Protein AF-A0A2G6G282-F1 (afdb_monomer_lite)

Secondary structure (DSSP, 8-state):
-HHHHIIIIIS-S-SS-TTPPPHHHHTTS-SSPPPHHHHHTT---TTTS---HHHHHHHTT-S--TT-SS-----STT--

Radius of gyration: 16.24 Å; chains: 1; bounding box: 36×21×46 Å

Foldseek 3Di:
DLVVLCQQQADAPDPVDPPHDGNCCVVVVDVHRDDPCRSPVPPDDCVVDPDDPVVVCVLQLVDDDPPDPDSDGLPDPPSD

pLDDT: mean 87.56, std 7.29, range [64.12, 96.94]

Sequence (80 aa):
ILFMVWRNYHKGVSEKDSRSPSPAMMLGLTDHRLSIEEMFGERLFPDDVDLPPRWRQYYRREVETVALPINRRHDLKFAF

Structure (mmCIF, N/CA/C/O backbone):
data_AF-A0A2G6G282-F1
#
_entry.id   AF-A0A2G6G282-F1
#
loop_
_atom_site.group_PDB
_atom_site.id
_atom_site.type_symbol
_atom_site.label_atom_id
_atom_site.label_alt_id
_atom_site.label_comp_id
_atom_site.label_asym_id
_atom_site.label_entity_id
_atom_site.label_seq_id
_atom_site.pdbx_PDB_ins_code
_atom_site.Cartn_x
_atom_site.Cartn_y
_atom_site.Cartn_z
_atom_site.occupancy
_atom_site.B_iso_or_equiv
_atom_site.auth_seq_id
_atom_site.auth_comp_id
_atom_site.auth_asym_id
_atom_site.auth_atom_id
_atom_site.pdbx_PDB_model_num
ATOM 1 N N . ILE A 1 1 ? -2.665 5.814 0.160 1.00 64.12 1 ILE A N 1
ATOM 2 C CA . ILE A 1 1 ? -1.412 5.066 0.474 1.00 64.12 1 ILE A CA 1
ATOM 3 C C . ILE A 1 1 ? -1.123 3.996 -0.583 1.00 64.12 1 ILE A C 1
ATOM 5 O O . ILE A 1 1 ? 0.013 3.920 -1.026 1.00 64.12 1 ILE A O 1
ATOM 9 N N . LEU A 1 2 ? -2.132 3.247 -1.051 1.00 72.06 2 LEU A N 1
ATOM 10 C CA . LEU A 1 2 ? -2.011 2.204 -2.085 1.00 72.06 2 LEU A CA 1
ATOM 11 C C . LEU A 1 2 ? -1.227 2.647 -3.338 1.00 72.06 2 LEU A C 1
ATOM 13 O O . LEU A 1 2 ? -0.276 1.994 -3.758 1.00 72.06 2 LEU A O 1
ATOM 17 N N . PHE A 1 3 ? -1.551 3.835 -3.859 1.00 79.25 3 PHE A N 1
ATOM 18 C CA . PHE A 1 3 ? -0.878 4.407 -5.027 1.00 79.25 3 PHE A CA 1
ATOM 19 C C . PHE A 1 3 ? 0.621 4.665 -4.808 1.00 79.25 3 PHE A C 1
ATOM 21 O O . PHE A 1 3 ? 1.396 4.597 -5.755 1.00 79.25 3 PHE A O 1
ATOM 28 N N . MET A 1 4 ? 1.052 4.935 -3.568 1.00 85.31 4 MET A N 1
ATOM 29 C CA . MET A 1 4 ? 2.474 5.129 -3.270 1.00 85.31 4 MET A CA 1
ATOM 30 C C . MET A 1 4 ? 3.243 3.814 -3.340 1.00 85.31 4 MET A C 1
ATOM 32 O O . MET A 1 4 ? 4.358 3.813 -3.846 1.00 85.31 4 MET A O 1
ATOM 36 N N . VAL A 1 5 ? 2.658 2.706 -2.877 1.00 88.25 5 VAL A N 1
ATOM 37 C CA . VAL A 1 5 ? 3.296 1.385 -2.981 1.00 88.25 5 VAL A CA 1
ATOM 38 C C . VAL A 1 5 ? 3.448 1.014 -4.453 1.00 88.25 5 VAL A C 1
ATOM 40 O O . VAL A 1 5 ? 4.566 0.807 -4.912 1.00 88.25 5 VAL A O 1
ATOM 43 N N . TRP A 1 6 ? 2.362 1.086 -5.227 1.00 89.12 6 TRP A N 1
ATOM 44 C CA . TRP A 1 6 ? 2.399 0.822 -6.668 1.00 89.12 6 TRP A CA 1
ATOM 45 C C . TRP A 1 6 ? 3.412 1.709 -7.409 1.00 89.12 6 TRP A C 1
ATOM 47 O O . TRP A 1 6 ? 4.267 1.218 -8.146 1.00 89.12 6 TRP A O 1
ATOM 57 N N . ARG A 1 7 ? 3.384 3.025 -7.169 1.00 91.00 7 ARG A N 1
ATOM 58 C CA . ARG A 1 7 ? 4.287 3.971 -7.836 1.00 91.00 7 ARG A CA 1
ATOM 59 C C . ARG A 1 7 ? 5.761 3.732 -7.499 1.00 91.00 7 ARG A C 1
ATOM 61 O O . ARG A 1 7 ? 6.602 3.958 -8.360 1.00 91.00 7 ARG A O 1
ATOM 68 N N . ASN A 1 8 ? 6.082 3.327 -6.270 1.00 94.50 8 ASN A N 1
ATOM 69 C CA . ASN A 1 8 ? 7.476 3.190 -5.838 1.00 94.50 8 ASN A CA 1
ATOM 70 C C . ASN A 1 8 ? 8.052 1.786 -6.044 1.00 94.50 8 ASN A C 1
ATOM 72 O O . ASN A 1 8 ? 9.255 1.674 -6.261 1.00 94.50 8 ASN A O 1
ATOM 76 N N . TYR A 1 9 ? 7.227 0.738 -5.979 1.00 93.94 9 TYR A N 1
ATOM 77 C CA . TYR A 1 9 ? 7.688 -0.652 -6.038 1.00 93.94 9 TYR A CA 1
ATOM 78 C C . TYR A 1 9 ? 7.419 -1.325 -7.385 1.00 93.94 9 TYR A C 1
ATOM 80 O O . TYR A 1 9 ? 8.237 -2.128 -7.823 1.00 93.94 9 TYR A O 1
ATOM 88 N N . HIS A 1 10 ? 6.326 -0.978 -8.071 1.00 93.00 10 HIS A N 1
ATOM 89 C CA . HIS A 1 10 ? 5.971 -1.595 -9.353 1.00 93.00 10 HIS A CA 1
ATOM 90 C C . HIS A 1 10 ? 6.449 -0.775 -10.551 1.00 93.00 10 HIS A C 1
ATOM 92 O O . HIS A 1 10 ? 6.973 -1.314 -11.526 1.00 93.00 10 HIS A O 1
ATOM 98 N N . LYS A 1 11 ? 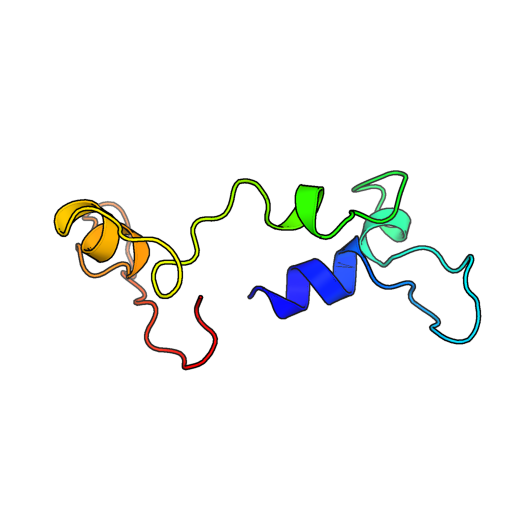6.272 0.547 -10.504 1.00 93.31 11 LYS A N 1
ATOM 99 C CA . LYS A 1 11 ? 6.586 1.410 -11.646 1.00 93.31 11 LYS A CA 1
ATOM 100 C C . LYS A 1 11 ? 8.076 1.719 -11.722 1.00 93.31 11 LYS A C 1
ATOM 102 O O . LYS A 1 11 ? 8.700 2.084 -10.730 1.00 93.31 11 LYS A O 1
ATOM 107 N N . GLY A 1 12 ? 8.626 1.607 -12.931 1.00 93.31 12 GLY A N 1
ATOM 108 C CA . GLY A 1 12 ? 9.936 2.167 -13.249 1.00 93.31 12 GLY A CA 1
ATOM 109 C C . GLY A 1 12 ? 9.914 3.695 -13.169 1.00 93.31 12 GLY A C 1
ATOM 110 O O . GLY A 1 12 ? 8.867 4.314 -13.365 1.00 93.31 12 GLY A O 1
ATOM 111 N N . VAL A 1 13 ? 11.069 4.309 -12.910 1.00 92.00 13 VAL A N 1
ATOM 112 C CA . VAL A 1 13 ? 11.214 5.778 -12.893 1.00 92.00 13 VAL A CA 1
ATOM 113 C C . VAL A 1 13 ? 10.896 6.393 -14.262 1.00 92.00 13 VAL A C 1
ATOM 115 O O . VAL A 1 13 ? 10.338 7.487 -14.333 1.00 92.00 13 VAL A O 1
ATOM 118 N N . SER A 1 14 ? 11.203 5.678 -15.348 1.00 91.75 14 SER A N 1
ATOM 119 C CA . SER A 1 14 ? 10.794 6.018 -16.713 1.00 91.75 14 SER A CA 1
ATOM 120 C C . SER A 1 14 ? 9.802 4.990 -17.249 1.00 91.75 14 SER A C 1
ATOM 122 O O . SER A 1 14 ? 10.109 3.805 -17.320 1.00 91.75 14 SER A O 1
ATOM 124 N N . GLU A 1 15 ? 8.633 5.443 -17.699 1.00 87.38 15 GLU A N 1
ATOM 125 C CA . GLU A 1 15 ? 7.647 4.571 -18.356 1.00 87.38 15 GLU A CA 1
ATOM 126 C C . GLU A 1 15 ? 7.988 4.279 -19.822 1.00 87.38 15 GLU A C 1
ATOM 128 O O . GLU A 1 15 ? 7.485 3.316 -20.394 1.00 87.38 15 GLU A O 1
ATOM 133 N N . LYS A 1 16 ? 8.856 5.097 -20.432 1.00 92.44 16 LYS A N 1
ATOM 134 C CA . LYS A 1 16 ? 9.311 4.905 -21.817 1.00 92.44 16 LYS A CA 1
ATOM 135 C C . LYS A 1 16 ? 10.301 3.750 -21.954 1.00 92.44 16 LYS A C 1
ATOM 137 O O . LYS A 1 16 ? 10.493 3.251 -23.056 1.00 92.44 16 LYS A O 1
ATOM 142 N N . ASP A 1 17 ? 10.938 3.355 -20.855 1.00 91.06 17 ASP A N 1
ATOM 143 C CA . ASP A 1 17 ? 11.880 2.244 -20.818 1.00 91.06 17 ASP A CA 1
ATOM 144 C C . ASP A 1 17 ? 11.338 1.133 -19.919 1.00 91.06 17 ASP A C 1
ATOM 146 O O . ASP A 1 17 ? 11.287 1.252 -18.691 1.00 91.06 17 ASP A O 1
ATOM 150 N N . SER A 1 18 ? 10.968 0.012 -20.537 1.00 84.75 18 SER A N 1
ATOM 151 C CA . SER A 1 18 ? 10.438 -1.149 -19.826 1.00 84.75 18 SER A CA 1
ATOM 152 C C . SER A 1 18 ? 11.426 -1.727 -18.809 1.00 84.75 18 SER A C 1
ATOM 154 O O . SER A 1 18 ? 10.971 -2.342 -17.845 1.00 84.75 18 SER A O 1
ATOM 156 N N . ARG A 1 19 ? 12.735 -1.472 -18.954 1.00 89.69 19 ARG A N 1
ATOM 157 C CA . ARG A 1 19 ? 13.805 -1.940 -18.055 1.00 89.69 19 ARG A CA 1
ATOM 158 C C . ARG A 1 19 ? 14.185 -0.941 -16.961 1.00 89.69 19 ARG A C 1
ATOM 160 O O . ARG A 1 19 ? 15.041 -1.249 -16.140 1.00 89.69 19 ARG A O 1
ATOM 167 N N . SER A 1 20 ? 13.557 0.236 -16.920 1.00 94.19 20 SER A N 1
ATOM 168 C CA . SER A 1 20 ? 13.862 1.256 -15.912 1.00 94.19 20 SER A CA 1
ATOM 169 C C . SER A 1 20 ? 13.673 0.711 -14.482 1.00 94.19 20 SER A C 1
ATOM 171 O O . SER A 1 20 ? 12.613 0.152 -14.186 1.00 94.19 20 SER A O 1
ATOM 173 N N . PRO A 1 21 ? 14.636 0.865 -13.560 1.00 95.56 21 PRO A N 1
ATOM 174 C CA . PRO A 1 21 ? 14.447 0.421 -12.181 1.00 95.56 21 PRO A CA 1
ATOM 175 C C . PRO A 1 21 ? 13.307 1.200 -11.512 1.00 95.56 21 PRO A C 1
ATOM 177 O O . PRO A 1 21 ? 13.017 2.341 -11.886 1.00 95.56 21 PRO A O 1
ATOM 180 N N . SER A 1 22 ? 12.643 0.591 -10.529 1.00 96.06 22 SER A N 1
ATOM 181 C CA . SER A 1 22 ? 11.694 1.315 -9.679 1.00 96.06 22 SER A CA 1
ATOM 182 C C . SER A 1 22 ? 12.436 2.194 -8.659 1.00 96.06 22 SER A C 1
ATOM 184 O O . SER A 1 22 ? 13.605 1.930 -8.356 1.00 96.06 22 SER A O 1
ATOM 186 N N . PRO A 1 23 ? 11.793 3.231 -8.092 1.00 96.56 23 PRO A N 1
ATOM 187 C CA . PRO A 1 23 ? 12.367 3.988 -6.980 1.00 96.56 23 PRO A CA 1
ATOM 188 C C . PRO A 1 23 ? 12.838 3.102 -5.817 1.00 96.56 23 PRO A C 1
ATOM 190 O O . PRO A 1 23 ? 13.909 3.335 -5.262 1.00 96.56 23 PRO A O 1
ATOM 193 N N . ALA A 1 24 ? 12.080 2.056 -5.475 1.00 96.50 24 ALA A N 1
ATOM 194 C CA . ALA A 1 24 ? 12.454 1.116 -4.422 1.00 96.50 24 ALA A CA 1
ATOM 195 C C . ALA A 1 24 ? 13.708 0.300 -4.780 1.00 96.50 24 ALA A C 1
ATOM 197 O O . ALA A 1 24 ? 14.556 0.091 -3.914 1.00 96.50 24 ALA A O 1
ATOM 198 N N . MET A 1 25 ? 13.868 -0.092 -6.050 1.00 96.94 25 MET A N 1
ATOM 199 C CA . MET A 1 25 ? 15.092 -0.746 -6.528 1.00 96.94 25 MET A CA 1
ATOM 200 C C . MET A 1 25 ? 16.30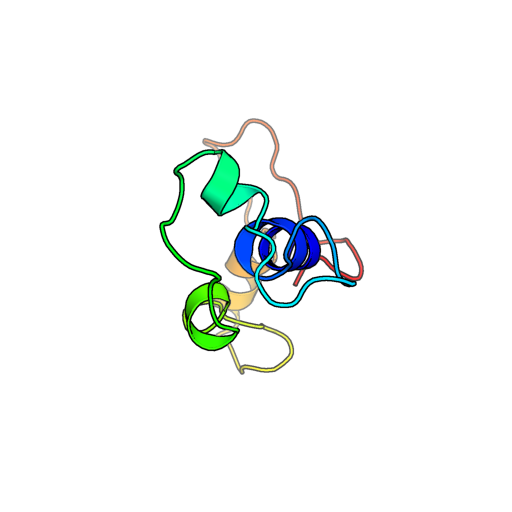0 0.189 -6.464 1.00 96.94 25 MET A C 1
ATOM 202 O O . MET A 1 25 ? 17.371 -0.212 -6.022 1.00 96.94 25 MET A O 1
ATOM 206 N N . MET A 1 26 ? 16.135 1.456 -6.856 1.00 96.88 26 MET A N 1
ATOM 207 C CA . MET A 1 26 ? 17.212 2.449 -6.760 1.00 96.88 26 MET A CA 1
ATOM 208 C C . MET A 1 26 ? 17.67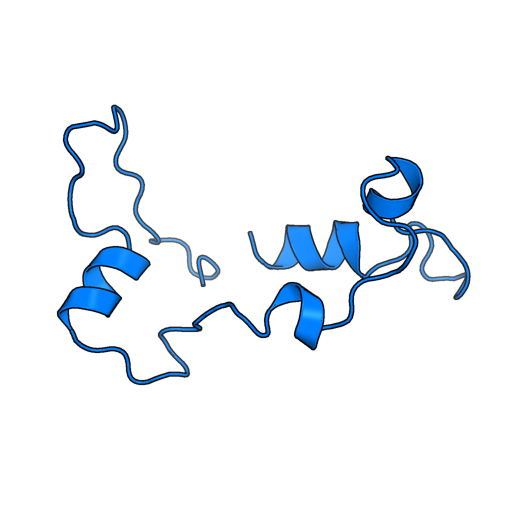7 2.684 -5.320 1.00 96.88 26 MET A C 1
ATOM 210 O O . MET A 1 26 ? 18.848 2.973 -5.094 1.00 96.88 26 MET A O 1
ATOM 214 N N . LEU A 1 27 ? 16.764 2.559 -4.355 1.00 96.88 27 LEU A N 1
ATOM 215 C CA . LEU A 1 27 ? 17.063 2.653 -2.927 1.00 96.88 27 LEU A CA 1
ATOM 216 C C . LEU A 1 27 ? 17.578 1.333 -2.323 1.00 96.88 27 LEU A C 1
ATOM 218 O O . LEU A 1 27 ? 17.881 1.302 -1.134 1.00 96.88 27 LEU A O 1
ATOM 222 N N . GLY A 1 28 ? 17.661 0.249 -3.104 1.00 96.94 28 GLY A N 1
ATOM 223 C CA . GLY A 1 28 ? 18.088 -1.070 -2.629 1.00 96.94 28 GLY A CA 1
ATOM 224 C C . GLY A 1 28 ? 17.093 -1.753 -1.684 1.00 96.94 28 GLY A C 1
ATOM 225 O O . GLY A 1 28 ? 17.474 -2.652 -0.943 1.00 96.94 28 GLY A O 1
ATOM 226 N N . LEU A 1 29 ? 15.825 -1.328 -1.683 1.00 96.38 29 LEU A N 1
ATOM 227 C CA . LEU A 1 29 ? 14.771 -1.908 -0.836 1.00 96.38 29 LEU A CA 1
ATOM 228 C C . LEU A 1 29 ? 14.217 -3.223 -1.404 1.00 96.38 29 LEU A C 1
ATOM 230 O O . LEU A 1 29 ? 13.572 -3.985 -0.690 1.00 96.38 29 LEU A O 1
ATOM 234 N N . THR A 1 30 ? 14.425 -3.456 -2.697 1.00 95.75 30 THR A N 1
ATOM 235 C CA . THR A 1 30 ? 14.065 -4.671 -3.433 1.00 95.75 30 THR A CA 1
ATOM 236 C C . THR A 1 30 ? 14.967 -4.782 -4.663 1.00 95.75 30 THR A C 1
ATOM 238 O O . THR A 1 30 ? 15.518 -3.782 -5.124 1.00 95.75 30 THR A O 1
ATOM 241 N N . ASP A 1 31 ? 15.139 -5.983 -5.197 1.00 95.94 31 ASP A N 1
ATOM 242 C CA . ASP A 1 31 ? 15.945 -6.281 -6.383 1.00 95.94 31 ASP A CA 1
ATOM 243 C C . ASP A 1 31 ? 15.110 -6.405 -7.670 1.00 95.94 31 ASP A C 1
ATO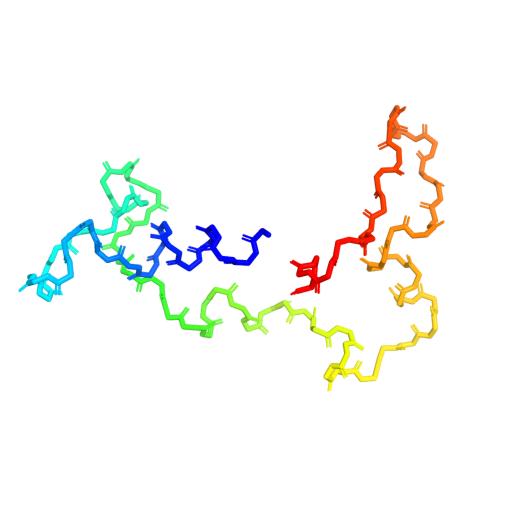M 245 O O . ASP A 1 31 ? 15.667 -6.456 -8.768 1.00 95.94 31 ASP A O 1
ATOM 249 N N . HIS A 1 32 ? 13.780 -6.390 -7.563 1.00 94.38 32 HIS A N 1
ATOM 250 C CA . HIS A 1 32 ? 12.857 -6.487 -8.689 1.00 94.38 32 HIS A CA 1
ATOM 251 C C . HIS A 1 32 ? 11.642 -5.568 -8.509 1.00 94.38 32 HIS A C 1
ATOM 253 O O . HIS A 1 32 ? 11.446 -4.914 -7.485 1.00 94.38 32 HIS A O 1
ATOM 259 N N . ARG A 1 33 ? 10.816 -5.472 -9.553 1.00 94.06 33 ARG A N 1
ATOM 260 C CA . ARG A 1 33 ? 9.523 -4.788 -9.461 1.00 94.06 33 ARG A CA 1
ATOM 261 C C . ARG A 1 33 ? 8.513 -5.737 -8.838 1.00 94.06 33 ARG A C 1
ATOM 263 O O . ARG A 1 33 ? 8.306 -6.812 -9.390 1.00 94.06 33 ARG A O 1
ATOM 270 N N . LEU A 1 34 ? 7.846 -5.304 -7.774 1.00 93.81 34 LEU A N 1
ATOM 271 C CA . LEU A 1 34 ? 6.802 -6.117 -7.157 1.00 93.81 34 LEU A CA 1
ATOM 272 C C . LEU A 1 34 ? 5.596 -6.262 -8.096 1.00 93.81 34 LEU A C 1
ATOM 274 O O . LEU A 1 34 ? 5.140 -5.291 -8.720 1.00 93.81 34 LEU A O 1
ATOM 278 N N . SER A 1 35 ? 5.075 -7.478 -8.182 1.00 91.75 35 SER A N 1
ATOM 279 C CA . SER A 1 35 ? 3.791 -7.807 -8.803 1.00 91.75 35 SER A CA 1
ATOM 280 C C . SER A 1 35 ? 2.612 -7.271 -7.980 1.00 91.75 35 SER A C 1
ATOM 282 O O . SER A 1 35 ? 2.771 -6.808 -6.847 1.00 91.75 35 SER A O 1
ATOM 284 N N . ILE A 1 36 ? 1.406 -7.291 -8.555 1.00 87.25 36 ILE A N 1
ATOM 285 C CA . ILE A 1 36 ? 0.192 -6.874 -7.831 1.00 87.25 36 ILE A CA 1
ATOM 286 C C . ILE A 1 36 ? -0.049 -7.811 -6.644 1.00 87.25 36 ILE A C 1
ATOM 288 O O . ILE A 1 36 ? -0.397 -7.354 -5.556 1.00 87.25 36 ILE A O 1
ATOM 292 N N . GLU A 1 37 ? 0.204 -9.098 -6.847 1.00 89.06 37 GLU A N 1
ATOM 293 C CA . GLU A 1 37 ? 0.080 -10.166 -5.867 1.00 89.06 37 GLU A CA 1
ATOM 294 C C . GLU A 1 37 ? 1.059 -9.965 -4.706 1.00 89.06 37 GLU A C 1
ATOM 296 O O . GLU A 1 37 ? 0.659 -10.041 -3.551 1.00 89.06 37 GLU A O 1
ATOM 301 N N . GLU A 1 38 ? 2.317 -9.611 -4.975 1.00 91.50 38 GLU A N 1
ATOM 302 C CA . GLU A 1 38 ? 3.291 -9.317 -3.912 1.00 91.50 38 GLU A CA 1
ATOM 303 C C . GLU A 1 38 ? 2.963 -8.027 -3.154 1.00 91.50 38 GLU A C 1
ATOM 305 O O . GLU A 1 38 ? 3.190 -7.933 -1.949 1.00 91.50 38 GLU A O 1
ATOM 310 N N . MET A 1 39 ? 2.417 -7.018 -3.838 1.00 87.38 39 MET A N 1
ATOM 311 C CA . MET A 1 39 ? 2.068 -5.749 -3.194 1.00 87.38 39 MET A CA 1
ATOM 312 C C . MET A 1 39 ? 0.801 -5.838 -2.340 1.00 87.38 39 MET A C 1
ATOM 314 O O . MET A 1 39 ? 0.695 -5.129 -1.334 1.00 87.38 39 MET A O 1
ATOM 318 N N . PHE A 1 40 ? -0.182 -6.634 -2.763 1.00 82.44 40 PHE A N 1
ATOM 319 C CA . PHE A 1 40 ? -1.540 -6.576 -2.218 1.00 82.44 40 PHE A CA 1
ATOM 320 C C . PHE A 1 40 ? -2.160 -7.935 -1.887 1.00 82.44 40 PHE A C 1
ATOM 322 O O . PHE A 1 40 ? -3.260 -7.948 -1.346 1.00 82.44 40 PHE A O 1
ATOM 329 N N . GLY A 1 41 ? -1.485 -9.057 -2.139 1.00 83.50 41 GLY A N 1
ATOM 330 C CA . GLY A 1 41 ? -2.024 -10.401 -1.896 1.00 83.50 41 GLY A CA 1
ATOM 331 C C . GLY A 1 41 ? -2.345 -10.681 -0.427 1.00 83.50 41 GLY A C 1
ATOM 332 O O . GLY A 1 41 ? -3.321 -11.357 -0.127 1.00 83.50 41 GLY A O 1
ATOM 333 N N . GLU A 1 42 ? -1.586 -10.084 0.490 1.00 80.81 42 GLU A N 1
ATOM 334 C CA . GLU A 1 42 ? -1.819 -10.180 1.940 1.00 80.81 42 GLU A CA 1
ATOM 335 C C . GLU A 1 42 ? -2.718 -9.048 2.474 1.00 80.81 42 GLU A C 1
ATOM 337 O O . GLU A 1 42 ? -3.073 -9.005 3.656 1.00 80.81 42 GLU A O 1
ATOM 342 N N . ARG A 1 43 ? -3.070 -8.071 1.627 1.00 80.44 43 ARG A N 1
ATOM 343 C CA . ARG A 1 43 ? -3.853 -6.911 2.047 1.00 80.44 43 ARG A CA 1
ATOM 344 C C . ARG A 1 43 ? -5.339 -7.191 1.872 1.00 80.44 43 ARG A C 1
ATOM 346 O O . ARG A 1 43 ? -5.831 -7.403 0.772 1.00 80.44 43 ARG A O 1
ATOM 353 N N . LEU A 1 44 ? -6.073 -7.090 2.972 1.00 78.94 44 LEU A N 1
ATOM 354 C CA . LEU A 1 44 ? -7.528 -7.158 2.957 1.00 78.94 44 LEU A CA 1
ATOM 355 C C . LEU A 1 44 ? -8.100 -5.841 2.418 1.00 78.94 44 LEU A C 1
ATOM 357 O O . LEU A 1 44 ? -7.750 -4.762 2.899 1.00 78.94 44 LEU A O 1
ATOM 361 N N . PHE A 1 45 ? -9.004 -5.941 1.446 1.00 80.94 45 PHE A N 1
ATOM 362 C CA . PHE A 1 45 ? -9.806 -4.828 0.942 1.00 80.94 45 PHE A CA 1
ATOM 363 C C . PHE A 1 45 ? -11.212 -4.954 1.542 1.00 80.94 45 PHE A C 1
ATOM 365 O O . PHE A 1 45 ? -11.993 -5.779 1.075 1.00 80.94 45 PHE A O 1
ATOM 372 N N . PRO A 1 46 ? -11.551 -4.204 2.612 1.00 78.12 46 PRO A N 1
ATOM 373 C CA . PRO A 1 46 ? -12.795 -4.410 3.363 1.00 78.12 46 PRO A CA 1
ATOM 374 C C . PRO A 1 46 ? -14.079 -4.203 2.555 1.00 78.12 46 PRO A C 1
ATOM 376 O O . PRO A 1 46 ? -15.150 -4.614 3.004 1.00 78.12 46 PRO A O 1
ATOM 379 N N . ASP A 1 47 ? -13.994 -3.503 1.427 1.00 78.81 47 ASP A N 1
ATOM 380 C CA . ASP A 1 47 ? -15.130 -3.286 0.531 1.00 78.81 47 ASP A CA 1
ATOM 381 C C . ASP A 1 47 ? -15.343 -4.480 -0.421 1.00 78.81 47 ASP A C 1
ATOM 383 O O . ASP A 1 47 ? -16.471 -4.712 -0.846 1.00 78.81 47 ASP A O 1
ATOM 387 N N . ASP A 1 48 ? -14.301 -5.283 -0.669 1.00 81.56 48 ASP A N 1
ATOM 388 C CA . ASP A 1 48 ? -14.333 -6.454 -1.559 1.00 81.56 48 ASP A CA 1
ATOM 389 C C . ASP A 1 48 ? -14.392 -7.791 -0.798 1.00 81.56 48 ASP A C 1
ATOM 391 O O . ASP A 1 48 ? -14.806 -8.812 -1.346 1.00 81.56 48 ASP A O 1
ATOM 395 N N . VAL A 1 49 ? -13.981 -7.803 0.474 1.00 84.00 49 VAL A N 1
ATOM 396 C CA . VAL A 1 49 ? -13.958 -8.992 1.336 1.00 84.00 49 VAL A CA 1
ATOM 397 C C . VAL A 1 49 ? -14.901 -8.797 2.515 1.00 84.00 49 VAL A C 1
ATOM 399 O O . VAL A 1 49 ? -14.837 -7.788 3.226 1.00 84.00 49 VAL A O 1
ATOM 402 N N . ASP A 1 50 ? -15.751 -9.794 2.770 1.00 85.25 50 ASP A N 1
ATOM 403 C CA . ASP A 1 50 ? -16.606 -9.787 3.952 1.00 85.25 50 ASP A CA 1
ATOM 404 C C . ASP A 1 50 ? -15.780 -10.064 5.214 1.00 85.25 50 ASP A C 1
ATOM 406 O O . ASP A 1 50 ? -15.431 -11.197 5.547 1.00 85.25 50 ASP A O 1
ATOM 410 N N . LEU A 1 51 ? -15.408 -8.983 5.897 1.00 86.75 51 LEU A N 1
ATOM 411 C CA . LEU A 1 51 ? -14.703 -9.041 7.168 1.00 86.75 51 LEU A CA 1
ATOM 412 C C . LEU A 1 51 ? -15.693 -9.086 8.335 1.00 86.75 51 LEU A C 1
ATOM 414 O O . LEU A 1 51 ? -16.631 -8.279 8.358 1.00 86.75 51 LEU A O 1
ATOM 418 N N . PRO A 1 52 ? -15.424 -9.902 9.377 1.00 91.31 52 PRO A N 1
ATOM 419 C CA . PRO A 1 52 ? -16.186 -9.856 10.617 1.00 91.31 52 PRO A CA 1
ATOM 420 C C . PRO A 1 52 ? -16.311 -8.414 11.142 1.00 91.31 52 PRO A C 1
ATOM 422 O O . PRO A 1 52 ? -15.325 -7.669 11.095 1.00 91.31 52 PRO A O 1
ATOM 425 N N . PRO A 1 53 ? -17.462 -8.005 11.712 1.00 89.81 53 PRO A N 1
ATOM 426 C CA . PRO A 1 53 ? -17.716 -6.607 12.077 1.00 89.81 53 PRO A CA 1
ATOM 427 C C . PRO A 1 53 ? -16.612 -5.974 12.932 1.00 89.81 53 PRO A C 1
ATOM 429 O O . PRO A 1 53 ? -16.202 -4.839 12.703 1.00 89.81 53 PRO A O 1
ATOM 432 N N . ARG A 1 54 ? -16.054 -6.743 13.872 1.00 90.69 54 ARG A N 1
ATOM 433 C CA . ARG A 1 54 ? -14.964 -6.284 14.739 1.00 90.69 54 ARG A CA 1
ATOM 434 C C . ARG A 1 54 ? -13.651 -6.057 13.983 1.00 90.69 54 ARG A C 1
ATOM 436 O O . ARG A 1 54 ? -12.926 -5.117 14.284 1.00 90.69 54 ARG A O 1
ATOM 443 N N . TRP A 1 55 ? -13.347 -6.884 12.985 1.00 89.38 55 TRP A N 1
ATOM 444 C CA . TRP A 1 55 ? -12.161 -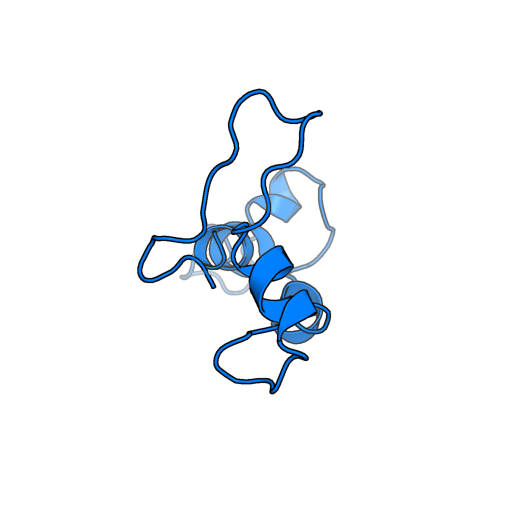6.710 12.141 1.00 89.38 55 TRP A CA 1
ATOM 445 C C . TRP A 1 55 ? -12.293 -5.472 11.256 1.00 89.38 55 TRP A C 1
ATOM 447 O O . TRP A 1 55 ? -11.328 -4.726 11.107 1.00 89.38 55 TRP A O 1
ATOM 457 N N . ARG A 1 56 ? -13.502 -5.195 10.751 1.00 88.06 56 ARG A N 1
ATOM 458 C CA . ARG A 1 56 ? -13.800 -3.978 9.985 1.00 88.06 56 ARG A CA 1
ATOM 459 C C . ARG A 1 56 ? -13.520 -2.709 10.799 1.00 88.06 56 ARG A C 1
ATOM 461 O O . ARG A 1 56 ? -12.878 -1.802 10.277 1.00 88.06 56 ARG A O 1
ATOM 468 N N . GLN A 1 57 ? -13.900 -2.676 12.078 1.00 89.19 57 GLN A N 1
ATOM 469 C CA . GLN A 1 57 ? -13.614 -1.546 12.980 1.00 89.19 57 GLN A CA 1
ATOM 470 C C . GLN A 1 57 ? -12.108 -1.298 13.148 1.00 89.19 57 GLN A C 1
ATOM 472 O O . GLN A 1 57 ? -11.648 -0.157 13.072 1.00 89.19 57 GLN A O 1
ATOM 477 N N . TYR A 1 58 ? -11.319 -2.362 13.333 1.00 88.31 58 TYR A N 1
ATOM 478 C CA . TYR A 1 58 ? -9.861 -2.244 13.415 1.00 88.31 58 TYR A CA 1
ATOM 479 C C . TYR A 1 58 ? -9.251 -1.771 12.091 1.00 88.31 58 TYR A C 1
ATOM 481 O O . TYR A 1 58 ? -8.413 -0.871 12.095 1.00 88.31 58 TYR A O 1
ATOM 489 N N . TYR A 1 59 ? -9.710 -2.306 10.956 1.00 85.25 59 TYR A N 1
ATOM 490 C CA . TYR A 1 59 ? -9.211 -1.921 9.632 1.00 85.25 59 TYR A CA 1
ATOM 491 C C . TYR A 1 59 ? -9.529 -0.461 9.284 1.00 85.25 59 TYR A C 1
ATOM 493 O O . TYR A 1 59 ? -8.704 0.236 8.697 1.00 85.25 59 TYR A O 1
ATOM 501 N N . ARG A 1 60 ? -10.704 0.033 9.698 1.00 85.75 60 ARG A N 1
ATOM 502 C CA . ARG A 1 60 ? -11.099 1.445 9.565 1.00 85.75 60 ARG A CA 1
ATOM 503 C C . ARG A 1 60 ? -10.440 2.370 10.593 1.00 85.75 60 ARG A C 1
ATOM 505 O O . ARG A 1 60 ? -10.542 3.591 10.465 1.00 85.75 60 ARG A O 1
ATOM 512 N N . ARG A 1 61 ? -9.723 1.803 11.572 1.00 87.62 61 ARG A N 1
ATOM 513 C CA . ARG A 1 61 ? -9.147 2.500 12.735 1.00 87.62 61 ARG A CA 1
ATOM 514 C C . ARG A 1 61 ? -10.197 3.259 13.551 1.00 87.62 61 ARG A C 1
ATOM 516 O O . ARG A 1 61 ? -9.962 4.367 14.020 1.00 87.62 61 ARG A O 1
ATOM 523 N N . GLU A 1 62 ? -11.366 2.653 13.715 1.00 89.62 62 GLU A N 1
ATOM 524 C CA . GLU A 1 62 ? -12.455 3.193 14.538 1.00 89.62 62 GLU A CA 1
ATOM 525 C C . GLU A 1 62 ? -12.198 2.985 16.037 1.00 89.62 62 GLU A C 1
ATOM 527 O O . GLU A 1 62 ? -12.714 3.735 16.862 1.00 89.62 62 GLU A O 1
ATOM 532 N N . VAL A 1 63 ? -11.373 1.994 16.390 1.00 90.94 63 VAL A N 1
ATOM 533 C CA . VAL A 1 63 ? -11.008 1.691 17.777 1.00 90.94 63 VAL A CA 1
ATOM 534 C C . VAL A 1 63 ? -9.860 2.591 18.226 1.00 90.94 63 VAL A C 1
ATOM 536 O O . VAL A 1 63 ? -8.759 2.532 17.675 1.00 90.94 63 VAL A O 1
ATOM 539 N N . GLU A 1 64 ? -10.100 3.393 19.262 1.00 91.00 64 GLU A N 1
ATOM 540 C CA . GLU A 1 64 ? -9.062 4.221 19.873 1.00 91.00 64 GLU A CA 1
ATOM 541 C C . GLU A 1 64 ? -8.052 3.355 20.627 1.00 91.00 64 GLU A C 1
ATOM 543 O O . GLU A 1 64 ? -8.389 2.575 21.518 1.00 91.00 64 GLU A O 1
ATOM 548 N N . THR A 1 65 ? -6.785 3.490 20.251 1.00 87.50 65 THR A N 1
ATOM 549 C CA . THR A 1 65 ? -5.672 2.789 20.882 1.00 87.50 65 THR A CA 1
ATOM 550 C C . THR A 1 65 ? -4.974 3.746 21.834 1.00 87.50 65 THR A C 1
ATOM 552 O O . THR A 1 65 ? -4.370 4.723 21.398 1.00 87.50 65 THR A O 1
ATOM 555 N N . VAL A 1 66 ? -5.020 3.445 23.134 1.00 90.06 66 VAL A N 1
ATOM 556 C CA . VAL A 1 66 ? -4.456 4.294 24.204 1.00 90.06 66 VAL A CA 1
ATOM 557 C C . VAL A 1 66 ? -2.968 4.593 23.989 1.00 90.06 66 VAL A C 1
ATOM 559 O O . VAL A 1 66 ? -2.503 5.687 24.287 1.00 90.06 66 VAL A O 1
ATOM 562 N N . ALA A 1 67 ? -2.220 3.642 23.426 1.00 91.19 67 ALA A N 1
ATOM 563 C CA . ALA A 1 67 ? -0.796 3.805 23.137 1.00 91.19 67 ALA A CA 1
ATOM 564 C C . ALA A 1 67 ? -0.497 4.773 21.974 1.00 91.19 67 ALA A C 1
ATOM 566 O O . ALA A 1 67 ? 0.651 5.178 21.801 1.00 91.19 67 ALA A O 1
ATOM 567 N N . LEU A 1 68 ? -1.494 5.128 21.156 1.00 85.50 68 LEU A N 1
ATOM 568 C CA . LEU A 1 68 ? -1.314 6.036 20.029 1.00 85.50 68 LEU A CA 1
ATOM 569 C C . LEU A 1 68 ? -1.690 7.464 20.445 1.00 85.50 68 LEU A C 1
ATOM 571 O O . LEU A 1 68 ? -2.856 7.717 20.747 1.00 85.50 68 LEU A O 1
ATOM 575 N N . PRO A 1 69 ? -0.756 8.433 20.380 1.00 88.00 69 PRO A N 1
ATOM 576 C CA . PRO A 1 69 ? -1.059 9.826 20.713 1.00 88.00 69 PRO A CA 1
ATOM 577 C C . PRO A 1 69 ? -2.040 10.471 19.719 1.00 88.00 69 PRO A C 1
ATOM 579 O O . PRO A 1 69 ? -2.682 11.464 20.045 1.00 88.00 69 PRO A O 1
ATOM 582 N N . ILE A 1 70 ? -2.159 9.923 18.501 1.00 90.00 70 ILE A N 1
ATOM 583 C CA . ILE A 1 70 ? -3.102 10.378 17.471 1.00 90.00 70 ILE A CA 1
ATOM 584 C C . ILE A 1 70 ? -3.763 9.159 16.814 1.00 90.00 70 ILE A C 1
ATOM 586 O O . ILE A 1 70 ? -3.120 8.417 16.066 1.00 90.00 70 ILE A O 1
ATOM 590 N N . ASN A 1 71 ? -5.068 8.991 17.030 1.00 89.38 71 ASN A N 1
ATOM 591 C CA . ASN A 1 71 ? -5.875 7.910 16.458 1.00 89.38 71 ASN A CA 1
ATOM 592 C C . ASN A 1 71 ? -6.462 8.320 15.097 1.00 89.38 71 ASN A C 1
ATOM 594 O O . ASN A 1 71 ? -7.624 8.702 14.980 1.00 89.38 71 ASN A O 1
ATOM 598 N N . ARG A 1 72 ? -5.630 8.291 14.047 1.00 87.06 72 ARG A N 1
ATOM 599 C CA . ARG A 1 72 ? -6.069 8.620 12.677 1.00 87.06 72 ARG A CA 1
ATOM 600 C C . ARG A 1 72 ? -7.023 7.556 12.136 1.00 87.06 72 ARG A C 1
ATOM 602 O O . ARG A 1 72 ? -6.672 6.379 12.154 1.00 87.06 72 ARG A O 1
ATOM 609 N N . ARG A 1 73 ? -8.146 7.991 11.566 1.00 85.31 73 ARG A N 1
ATOM 610 C CA . ARG A 1 73 ? -9.143 7.142 10.901 1.00 85.31 73 ARG A CA 1
ATOM 611 C C . ARG A 1 73 ? -8.903 7.029 9.398 1.00 85.31 73 ARG A C 1
ATOM 613 O O . ARG A 1 73 ? -8.251 7.884 8.793 1.00 85.31 73 ARG A O 1
ATOM 620 N N . HIS A 1 74 ? -9.430 5.969 8.791 1.00 83.00 74 HIS A N 1
ATOM 621 C CA . HIS A 1 74 ? -9.419 5.774 7.337 1.00 83.00 74 HIS A CA 1
ATOM 622 C C . HIS A 1 74 ? -10.594 6.509 6.661 1.00 83.00 74 HIS A C 1
ATOM 624 O O . HIS A 1 74 ? -11.397 5.901 5.963 1.00 83.00 74 HIS A O 1
ATOM 630 N N . ASP A 1 75 ? -10.677 7.830 6.847 1.00 82.19 75 ASP A N 1
ATOM 631 C CA . ASP A 1 75 ? -11.796 8.650 6.338 1.00 82.19 75 ASP A CA 1
ATOM 632 C C . ASP A 1 75 ? -11.598 9.133 4.888 1.00 82.19 75 ASP A C 1
ATOM 634 O O . ASP A 1 75 ? -12.482 9.746 4.290 1.00 82.19 75 ASP A O 1
ATOM 638 N N . LEU A 1 76 ? -10.422 8.898 4.295 1.00 79.94 76 LEU A N 1
ATOM 639 C CA . LEU A 1 76 ? -10.162 9.301 2.913 1.00 79.94 76 LEU A CA 1
ATOM 640 C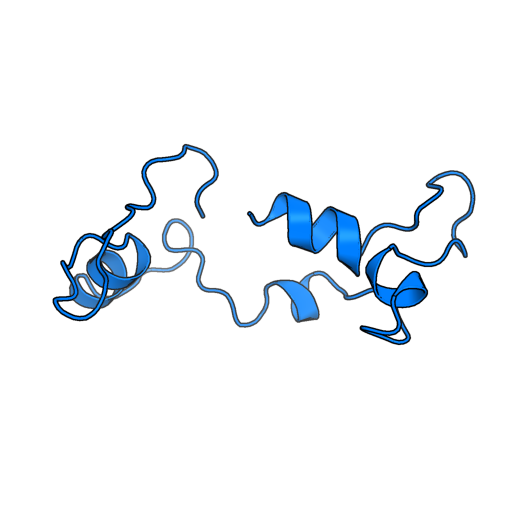 C . LEU A 1 76 ? -10.870 8.359 1.936 1.00 79.94 76 LEU A C 1
ATOM 642 O O . LEU A 1 76 ? -10.823 7.142 2.089 1.00 79.94 76 LEU A O 1
ATOM 646 N N . LYS A 1 77 ? -11.394 8.922 0.842 1.00 72.50 77 LYS A N 1
ATOM 647 C CA . LYS A 1 77 ? -12.033 8.165 -0.250 1.00 72.50 77 LYS A CA 1
ATOM 648 C C . LYS A 1 77 ? -11.165 7.021 -0.804 1.00 72.50 77 LYS A C 1
ATOM 650 O O . LYS A 1 77 ? -11.697 6.032 -1.282 1.00 72.50 77 LYS A O 1
ATOM 655 N N . PHE A 1 78 ? -9.840 7.162 -0.732 1.00 68.31 78 PHE A N 1
ATOM 656 C CA . PHE A 1 78 ? -8.852 6.180 -1.203 1.00 68.31 78 PHE A CA 1
ATOM 657 C C . PHE A 1 78 ? -7.975 5.646 -0.053 1.00 68.31 78 PHE A C 1
ATOM 659 O O . PHE A 1 78 ? -6.757 5.471 -0.198 1.00 68.31 78 PHE A O 1
ATOM 666 N N . ALA A 1 79 ? -8.562 5.516 1.141 1.00 68.94 79 ALA A N 1
ATOM 667 C CA . ALA A 1 79 ? -7.881 4.999 2.327 1.00 68.94 79 ALA A CA 1
ATOM 668 C C . ALA A 1 79 ? -7.735 3.470 2.325 1.00 68.94 79 ALA A C 1
ATOM 670 O O . ALA A 1 79 ? -6.894 2.956 3.071 1.00 68.94 79 ALA A O 1
ATOM 671 N N . PHE A 1 80 ? -8.527 2.778 1.506 1.00 67.62 80 PHE A N 1
ATOM 672 C CA . PHE A 1 80 ? -8.463 1.337 1.289 1.00 67.62 80 PHE A CA 1
ATOM 673 C C . PHE A 1 80 ? -7.710 1.061 -0.011 1.00 67.62 80 PHE A C 1
ATOM 675 O O . PHE A 1 80 ? -7.987 1.739 -1.024 1.00 67.62 80 PHE A O 1
#